Protein AF-A0A069DIN7-F1 (afdb_monomer_lite)

Radius of gyration: 20.9 Å; chains: 1; bounding box: 60×47×60 Å

Secondary structure (DSSP, 8-state):
---PPPPPPS----------S--EEPPPHHHHHHTT--GGGS-TTT--EE-SS--TTS-EEEEETTTEEEE-HHHHHHTT--TT-EEEEEEETTTTEEEEEE-TTSEEPEEPPSSSS---EEE--HHHHHHHHHTT--SSEEEEEE-SSTTEEEEE---

Structure (mmCIF, N/CA/C/O backbone):
data_AF-A0A069DIN7-F1
#
_entry.id   AF-A0A069DIN7-F1
#
loop_
_atom_site.group_PDB
_atom_site.id
_atom_site.type_symbol
_atom_site.label_atom_id
_atom_site.label_alt_id
_atom_site.label_comp_id
_atom_site.label_asym_id
_atom_site.label_entity_id
_atom_site.label_seq_id
_atom_site.pdbx_PDB_ins_code
_atom_site.Cartn_x
_atom_site.Cartn_y
_atom_site.Cartn_z
_atom_site.occupancy
_atom_site.B_iso_or_equiv
_atom_site.auth_seq_id
_atom_site.auth_comp_id
_atom_site.auth_asym_id
_atom_site.auth_atom_id
_atom_site.pdbx_PDB_model_num
ATOM 1 N N . MET A 1 1 ? 45.525 15.324 -45.368 1.00 42.03 1 MET A N 1
ATOM 2 C CA . MET A 1 1 ? 44.050 15.406 -45.280 1.00 42.03 1 MET A CA 1
ATOM 3 C C . MET A 1 1 ? 43.589 14.649 -44.041 1.00 42.03 1 MET A C 1
ATOM 5 O O . MET A 1 1 ? 43.488 13.433 -44.078 1.00 42.03 1 MET A O 1
ATOM 9 N N . THR A 1 2 ? 43.345 15.349 -42.937 1.00 41.50 2 THR A N 1
ATOM 10 C CA . THR A 1 2 ? 42.830 14.778 -41.682 1.00 41.50 2 THR A CA 1
ATOM 11 C C . THR A 1 2 ? 41.599 15.588 -41.287 1.00 41.50 2 THR A C 1
ATOM 13 O O . THR A 1 2 ? 41.700 16.765 -40.955 1.00 41.50 2 THR A O 1
ATOM 16 N N . ARG A 1 3 ? 40.408 14.989 -41.410 1.00 37.38 3 ARG A N 1
ATOM 17 C CA . ARG A 1 3 ? 39.140 15.620 -41.015 1.00 37.38 3 ARG A CA 1
ATOM 18 C C . ARG A 1 3 ? 39.015 15.541 -39.491 1.00 37.38 3 ARG A C 1
ATOM 20 O O . ARG A 1 3 ? 38.692 14.485 -38.953 1.00 37.38 3 ARG A O 1
ATOM 27 N N . GLY A 1 4 ? 39.312 16.646 -38.810 1.00 39.31 4 GLY A N 1
ATOM 28 C CA . GLY A 1 4 ? 39.043 16.815 -37.383 1.00 39.31 4 GLY A CA 1
ATOM 29 C C . GLY A 1 4 ? 37.537 16.792 -37.114 1.00 39.31 4 GLY A C 1
ATOM 30 O O . GLY A 1 4 ? 36.766 17.438 -37.822 1.00 39.31 4 GLY A O 1
ATOM 31 N N . ARG A 1 5 ? 37.107 16.012 -36.116 1.00 43.81 5 ARG A N 1
ATOM 32 C CA . ARG A 1 5 ? 35.727 16.052 -35.613 1.00 43.81 5 ARG A CA 1
ATOM 33 C C . ARG A 1 5 ? 35.489 17.391 -34.900 1.00 43.81 5 ARG A C 1
ATOM 35 O O . ARG A 1 5 ? 36.382 17.829 -34.177 1.00 43.81 5 ARG A O 1
ATOM 42 N N . PRO A 1 6 ? 34.310 18.014 -35.051 1.00 44.59 6 PRO A N 1
ATOM 43 C CA . PRO A 1 6 ? 33.990 19.228 -34.315 1.00 44.59 6 PRO A CA 1
ATOM 44 C C . PRO A 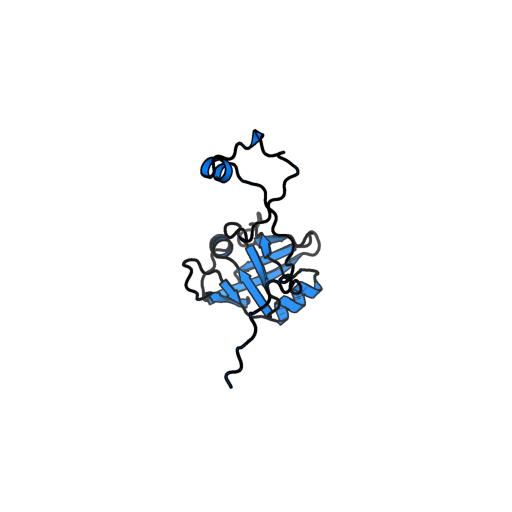1 6 ? 33.784 18.918 -32.818 1.00 44.59 6 PRO A C 1
ATOM 46 O O . PRO A 1 6 ? 33.388 17.797 -32.471 1.00 44.59 6 PRO A O 1
ATOM 49 N N . PRO A 1 7 ? 34.039 19.887 -31.921 1.00 44.38 7 PRO A N 1
ATOM 50 C CA . PRO A 1 7 ? 33.752 19.742 -30.499 1.00 44.38 7 PRO A CA 1
ATOM 51 C C . PRO A 1 7 ? 32.240 19.616 -30.259 1.00 44.38 7 PRO A C 1
ATOM 53 O O . PRO A 1 7 ? 31.429 20.257 -30.928 1.00 44.38 7 PRO A O 1
ATOM 56 N N . LYS A 1 8 ? 31.853 18.774 -29.293 1.00 43.59 8 LYS A N 1
ATOM 57 C CA . LYS A 1 8 ? 30.470 18.688 -28.808 1.00 43.59 8 LYS A CA 1
ATOM 58 C C . LYS A 1 8 ? 30.097 20.016 -28.147 1.00 43.59 8 LYS A C 1
ATOM 60 O O . LYS A 1 8 ? 30.734 20.410 -27.174 1.00 43.59 8 LYS A O 1
ATOM 65 N N . ASN A 1 9 ? 29.063 20.666 -28.671 1.00 40.28 9 ASN A N 1
ATOM 66 C CA . ASN A 1 9 ? 28.439 21.830 -28.050 1.00 40.28 9 ASN A CA 1
ATOM 67 C C . ASN A 1 9 ? 27.915 21.469 -26.642 1.00 40.28 9 ASN A C 1
ATOM 69 O O . ASN A 1 9 ? 27.370 20.370 -26.474 1.00 40.28 9 ASN A O 1
ATOM 73 N N . PRO A 1 10 ? 28.050 22.356 -25.641 1.00 46.50 10 PRO A N 1
ATOM 74 C CA . PRO A 1 10 ? 27.415 22.195 -24.343 1.00 46.50 10 PRO A CA 1
ATOM 75 C C . PRO A 1 10 ? 25.938 22.623 -24.414 1.00 46.50 10 PRO A C 1
ATOM 77 O O . PRO A 1 10 ? 25.587 23.535 -25.154 1.00 46.50 10 PRO A O 1
ATOM 80 N N . ALA A 1 11 ? 25.110 21.971 -23.594 1.00 45.00 11 ALA A N 1
ATOM 81 C CA . ALA A 1 11 ? 23.701 22.272 -23.313 1.00 45.00 11 ALA A CA 1
ATOM 82 C C . ALA A 1 11 ? 22.694 22.070 -24.468 1.00 45.00 11 ALA A C 1
ATOM 84 O O . ALA A 1 11 ? 22.430 22.961 -25.268 1.00 45.00 11 ALA A O 1
ATOM 85 N N . ASP A 1 12 ? 22.040 20.905 -24.470 1.00 37.81 12 ASP A N 1
ATOM 86 C CA . ASP A 1 12 ? 20.709 20.736 -25.062 1.00 37.81 12 ASP A CA 1
ATOM 87 C C . ASP A 1 12 ? 19.666 21.052 -23.963 1.00 37.81 12 ASP A C 1
ATOM 89 O O . ASP A 1 12 ? 19.611 20.323 -22.966 1.00 37.81 12 ASP A O 1
ATOM 93 N N . PRO A 1 13 ? 18.876 22.140 -24.064 1.00 40.34 13 PRO A N 1
ATOM 94 C CA . PRO A 1 13 ? 17.894 22.525 -23.047 1.00 40.34 13 PRO A CA 1
ATOM 95 C C . PRO A 1 13 ? 16.584 21.714 -23.128 1.00 40.34 13 PRO A C 1
ATOM 97 O O . PRO A 1 13 ? 15.613 22.030 -22.442 1.00 40.34 13 PRO A O 1
ATOM 100 N N . GLY A 1 14 ? 16.516 20.667 -23.955 1.00 42.00 14 GLY A N 1
ATOM 101 C CA . GLY A 1 14 ? 15.274 19.973 -24.284 1.00 42.00 14 GLY A CA 1
ATOM 102 C C . GLY A 1 14 ? 15.162 18.547 -23.756 1.00 42.00 14 GLY A C 1
ATOM 103 O O . GLY A 1 14 ? 15.076 17.627 -24.563 1.00 42.00 14 GLY A O 1
ATOM 104 N N . LYS A 1 15 ? 15.122 18.345 -22.429 1.00 32.66 15 LYS A N 1
ATOM 105 C CA . LYS A 1 15 ? 14.488 17.175 -21.766 1.00 32.66 15 LYS A CA 1
ATOM 106 C C . LYS A 1 15 ? 14.480 17.360 -20.246 1.00 32.66 15 LYS A C 1
ATOM 108 O O . LYS A 1 15 ? 15.350 16.861 -19.538 1.00 32.66 15 LYS A O 1
ATOM 113 N N . LEU A 1 16 ? 13.467 18.056 -19.731 1.00 32.47 16 LEU A N 1
ATOM 114 C CA . LEU A 1 16 ? 13.133 17.946 -18.312 1.00 32.47 16 LEU A CA 1
ATOM 115 C C . LEU A 1 16 ? 12.653 16.505 -18.051 1.00 32.47 16 LEU A C 1
ATOM 117 O O . LEU A 1 16 ? 11.724 16.052 -18.729 1.00 32.47 16 LEU A O 1
ATOM 121 N N . PRO A 1 17 ? 13.279 15.745 -17.134 1.00 34.47 17 PRO A N 1
ATOM 122 C CA . PRO A 1 17 ? 12.778 14.433 -16.767 1.00 34.47 17 PRO A CA 1
ATOM 123 C C . PRO A 1 17 ? 11.379 14.572 -16.158 1.00 34.47 17 PRO A C 1
ATOM 125 O O . PRO A 1 17 ? 11.101 15.485 -15.387 1.00 34.47 17 PRO A O 1
ATOM 128 N N . PHE A 1 18 ? 10.510 13.653 -16.574 1.00 36.12 18 PHE A N 1
ATOM 129 C CA . PHE A 1 18 ? 9.139 13.419 -16.129 1.00 36.12 18 PHE A CA 1
ATOM 130 C C . PHE A 1 18 ? 8.828 13.984 -14.728 1.00 36.12 18 PHE A C 1
ATOM 132 O O . PHE A 1 18 ? 9.310 13.458 -13.726 1.00 36.12 18 PHE A O 1
ATOM 139 N N . GLN A 1 19 ? 7.993 15.028 -14.664 1.00 36.31 19 GLN A N 1
ATOM 140 C CA . GLN A 1 19 ? 7.463 15.562 -13.409 1.00 36.31 19 GLN A CA 1
ATOM 141 C C . GLN A 1 19 ? 6.482 14.546 -12.794 1.00 36.31 19 GLN A C 1
ATOM 143 O O . GLN A 1 19 ? 5.283 14.563 -13.066 1.00 36.31 19 GLN A O 1
ATOM 148 N N . GLN A 1 20 ? 6.997 13.623 -11.975 1.00 41.44 20 GLN A N 1
ATOM 149 C CA . GLN A 1 20 ? 6.215 13.082 -10.858 1.00 41.44 20 GLN A CA 1
ATOM 150 C C . GLN A 1 20 ? 6.051 14.219 -9.853 1.00 41.44 20 GLN A C 1
ATOM 152 O O . GLN A 1 20 ? 7.020 14.942 -9.637 1.00 41.44 20 GLN A O 1
ATOM 157 N N . GLY A 1 21 ? 4.839 14.389 -9.310 1.00 43.19 21 GLY A N 1
ATOM 158 C CA . GLY A 1 21 ? 4.448 15.509 -8.445 1.00 43.19 21 GLY A CA 1
ATOM 159 C C . GLY A 1 21 ? 5.584 16.004 -7.551 1.00 43.19 21 GLY A C 1
ATOM 160 O O . GLY A 1 21 ? 6.274 15.188 -6.939 1.00 43.19 21 GLY A O 1
ATOM 161 N N . LEU A 1 22 ? 5.800 17.323 -7.566 1.00 41.34 22 LEU A N 1
ATOM 162 C CA . LEU A 1 22 ? 6.872 18.023 -6.858 1.00 41.34 22 LEU A CA 1
ATOM 163 C C . LEU A 1 22 ? 7.106 17.392 -5.477 1.00 41.34 22 LEU A C 1
ATOM 165 O O . LEU A 1 22 ? 6.224 17.384 -4.624 1.00 41.34 22 LEU A O 1
ATOM 169 N N . GLN A 1 23 ? 8.282 16.785 -5.303 1.00 58.56 23 GLN A N 1
ATOM 170 C CA . GLN A 1 23 ? 8.667 16.061 -4.092 1.00 58.56 23 GLN A CA 1
ATOM 171 C C . GLN A 1 23 ? 9.175 17.066 -3.064 1.00 58.56 23 GLN A C 1
ATOM 173 O O . GLN A 1 23 ? 10.381 17.196 -2.848 1.00 58.56 23 GLN A O 1
ATOM 178 N N . THR A 1 24 ? 8.256 17.832 -2.488 1.00 51.69 24 THR A N 1
ATOM 179 C CA . THR A 1 24 ? 8.578 18.835 -1.480 1.00 51.69 24 THR A CA 1
ATOM 180 C C . THR A 1 24 ? 8.387 18.269 -0.074 1.00 51.69 24 THR A C 1
ATOM 182 O O . THR A 1 24 ? 7.482 17.476 0.187 1.00 51.69 24 THR A O 1
ATOM 185 N N . ARG A 1 25 ? 9.294 18.610 0.845 1.00 60.94 25 ARG A N 1
ATOM 186 C CA . ARG A 1 25 ? 9.166 18.301 2.276 1.00 60.94 25 ARG A CA 1
ATOM 187 C C . ARG A 1 25 ? 9.663 19.462 3.125 1.00 60.94 25 ARG A C 1
ATOM 189 O O . ARG A 1 25 ? 10.448 20.284 2.662 1.00 60.94 25 ARG A O 1
ATOM 196 N N . GLN A 1 26 ? 9.240 19.495 4.382 1.00 63.00 26 GLN A N 1
ATOM 197 C CA . GLN A 1 26 ? 9.817 20.394 5.378 1.00 63.00 26 GLN A CA 1
ATOM 198 C C . GLN A 1 26 ? 11.084 19.772 5.980 1.00 63.00 26 GLN A C 1
ATOM 200 O O . GLN A 1 26 ? 11.203 18.547 6.082 1.00 63.00 26 GLN A O 1
ATOM 205 N N . VAL A 1 27 ? 12.039 20.619 6.365 1.00 62.81 27 VAL A N 1
ATOM 206 C CA . VAL A 1 27 ? 13.233 20.194 7.108 1.00 62.81 27 VAL A CA 1
ATOM 207 C C . VAL A 1 27 ? 12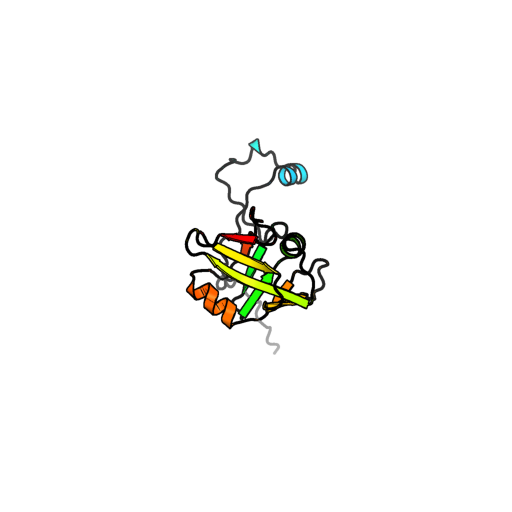.803 19.776 8.511 1.00 62.81 27 VAL A C 1
ATOM 209 O O . VAL A 1 27 ? 12.141 20.533 9.218 1.00 62.81 27 VAL A O 1
ATOM 212 N N . THR A 1 28 ? 13.171 18.565 8.920 1.00 65.06 28 THR A N 1
ATOM 213 C CA . THR A 1 28 ? 12.924 18.079 10.284 1.00 65.06 28 THR A CA 1
ATOM 214 C C . THR A 1 28 ? 13.954 18.661 11.258 1.00 65.06 28 THR A C 1
ATOM 216 O O . THR A 1 28 ? 15.104 18.840 10.850 1.00 65.06 28 THR A O 1
ATOM 219 N N . PRO A 1 29 ? 13.626 18.863 12.547 1.00 65.88 29 PRO A N 1
ATOM 220 C CA . PRO A 1 29 ? 14.588 19.355 13.540 1.00 65.88 29 PRO A CA 1
ATOM 221 C C . PRO A 1 29 ? 15.881 18.539 13.632 1.00 65.88 29 PRO A C 1
ATOM 223 O O . PRO A 1 29 ? 16.966 19.105 13.689 1.00 65.88 29 PRO A O 1
ATOM 226 N N . GLU A 1 30 ? 15.774 17.217 13.520 1.00 66.25 30 GLU A N 1
ATOM 227 C CA . GLU A 1 30 ? 16.905 16.277 13.512 1.00 66.25 30 GLU A CA 1
ATOM 228 C C . GLU A 1 30 ? 17.875 16.517 12.341 1.00 66.25 30 GLU A C 1
ATOM 230 O O . GLU A 1 30 ? 19.083 16.314 12.437 1.00 66.25 30 GLU A O 1
ATOM 235 N N . GLU A 1 31 ? 17.340 16.942 11.198 1.00 61.72 31 GLU A N 1
ATOM 236 C CA . GLU A 1 31 ? 18.128 17.239 10.006 1.00 61.72 31 GLU A CA 1
ATOM 237 C C . GLU A 1 31 ? 18.747 18.630 10.093 1.00 61.72 31 GLU A C 1
ATOM 239 O O . GLU A 1 31 ? 19.895 18.819 9.694 1.00 61.72 31 GLU A O 1
ATOM 244 N N . ALA A 1 32 ? 18.008 19.579 10.663 1.00 69.62 32 ALA A N 1
ATOM 245 C CA . ALA A 1 32 ? 18.508 20.913 10.923 1.00 69.62 32 ALA A CA 1
ATOM 246 C C . ALA A 1 32 ? 19.717 20.872 11.868 1.00 69.62 32 ALA A C 1
ATOM 248 O O . ALA A 1 32 ? 20.766 21.418 11.541 1.00 69.62 32 ALA A O 1
ATOM 249 N N . GLU A 1 33 ? 19.624 20.112 12.960 1.00 72.44 33 GLU A N 1
ATOM 250 C CA . GLU A 1 33 ? 20.738 19.876 13.881 1.00 72.44 33 GLU A CA 1
ATOM 251 C C . GLU A 1 33 ? 21.929 19.212 13.174 1.00 72.44 33 GLU A C 1
ATOM 253 O O . GLU A 1 33 ? 23.060 19.694 13.256 1.00 72.44 33 GLU A O 1
ATOM 258 N N . LYS A 1 34 ? 21.673 18.152 12.398 1.00 74.06 34 LYS A N 1
ATOM 259 C CA . LYS A 1 34 ? 22.714 17.415 11.667 1.00 74.06 34 LYS A CA 1
ATOM 260 C C . LYS A 1 34 ? 23.505 18.285 10.686 1.00 74.06 34 LYS A C 1
ATOM 262 O O . LYS A 1 34 ? 24.698 18.049 10.498 1.00 74.06 34 LYS A O 1
ATOM 267 N N . TYR A 1 35 ? 22.850 19.234 10.023 1.00 76.19 35 TYR A N 1
ATOM 268 C CA . TYR A 1 35 ? 23.474 20.089 9.010 1.00 76.19 35 TYR A CA 1
ATOM 269 C C . TYR A 1 35 ? 23.766 21.510 9.512 1.00 76.19 35 TYR A C 1
ATOM 271 O O . TYR A 1 35 ? 24.122 22.370 8.709 1.00 76.19 35 TYR A O 1
ATOM 279 N N . GLY A 1 36 ? 23.646 21.761 10.822 1.00 76.50 36 GLY A N 1
ATOM 280 C CA . GLY A 1 36 ? 23.904 23.074 11.419 1.00 76.50 36 GLY A CA 1
ATOM 281 C C . GLY A 1 36 ? 22.950 24.168 10.932 1.00 76.50 36 GLY A C 1
ATOM 282 O O . GLY A 1 36 ? 23.300 25.346 10.946 1.00 76.50 36 GLY A O 1
ATOM 283 N N . ILE A 1 37 ? 21.761 23.785 10.468 1.00 73.19 37 ILE A N 1
ATOM 284 C CA . ILE A 1 37 ? 20.717 24.704 10.034 1.00 73.19 37 ILE A CA 1
ATOM 285 C C . ILE A 1 37 ? 19.985 25.189 11.281 1.00 73.19 37 ILE A C 1
ATOM 287 O O . ILE A 1 37 ? 19.418 24.402 12.040 1.00 73.19 37 ILE A O 1
ATOM 291 N N . LYS A 1 38 ? 19.954 26.500 11.483 1.00 72.75 38 LYS A N 1
ATOM 292 C CA . LYS A 1 38 ? 19.120 27.108 12.511 1.00 72.75 38 LYS A CA 1
ATOM 293 C C . LYS A 1 38 ? 17.691 27.191 11.988 1.00 72.75 38 LYS A C 1
ATOM 295 O O . LYS A 1 38 ? 17.420 27.886 11.016 1.00 72.75 38 LYS A O 1
ATOM 300 N N . LEU A 1 39 ? 16.766 26.469 12.618 1.00 59.59 39 LEU A N 1
ATOM 301 C CA . LEU A 1 39 ? 15.354 26.463 12.210 1.00 59.59 39 LEU A CA 1
ATOM 302 C C . LEU A 1 39 ? 14.702 27.856 12.266 1.00 59.59 39 LEU A C 1
ATOM 304 O O . LEU A 1 39 ? 13.755 28.104 11.532 1.00 59.59 39 LEU A O 1
ATOM 308 N N . GLU A 1 40 ? 15.218 28.748 13.114 1.00 65.88 40 GLU A N 1
ATOM 309 C CA . GLU A 1 40 ? 14.827 30.163 13.222 1.00 65.88 40 GLU A CA 1
ATOM 310 C C . GLU A 1 40 ? 15.169 30.997 11.973 1.00 65.88 40 GLU A C 1
ATOM 312 O O . GLU A 1 40 ? 14.465 31.963 11.687 1.00 65.88 40 GLU A O 1
ATOM 317 N N . ASP A 1 41 ? 16.177 30.585 11.195 1.00 64.19 41 ASP A N 1
ATOM 318 C CA . ASP A 1 41 ? 16.574 31.236 9.938 1.00 64.19 41 ASP A CA 1
ATOM 319 C C . ASP A 1 41 ? 15.764 30.721 8.733 1.00 64.19 41 ASP A C 1
ATOM 321 O O . ASP A 1 41 ? 15.817 31.290 7.641 1.00 64.19 41 ASP A O 1
ATOM 325 N N . ILE A 1 42 ? 14.999 29.636 8.911 1.00 59.72 42 ILE A N 1
ATOM 326 C CA . ILE A 1 42 ? 14.071 29.130 7.900 1.00 59.72 42 ILE A CA 1
ATOM 327 C C . ILE A 1 42 ? 12.703 29.771 8.168 1.00 59.72 42 ILE A C 1
ATOM 329 O O . ILE A 1 42 ? 12.139 29.531 9.237 1.00 59.72 42 ILE A O 1
ATOM 333 N N . PRO A 1 43 ? 12.108 30.522 7.220 1.00 58.56 43 PRO A N 1
ATOM 334 C CA . PRO A 1 43 ? 10.737 31.002 7.359 1.00 58.56 43 PRO A CA 1
ATOM 335 C C . PRO A 1 43 ? 9.796 29.792 7.450 1.00 58.56 43 PRO A C 1
ATOM 337 O O . PRO A 1 43 ? 9.450 29.143 6.462 1.00 58.56 43 PRO A O 1
ATOM 340 N N . SER A 1 44 ? 9.446 29.439 8.686 1.00 53.41 44 SER A N 1
ATOM 341 C CA . SER A 1 44 ? 9.129 28.073 9.127 1.00 53.41 44 SER A CA 1
ATOM 342 C C . SER A 1 44 ? 7.783 27.516 8.653 1.00 53.41 44 SER A C 1
ATOM 344 O O . SER A 1 44 ? 7.360 26.456 9.111 1.00 53.41 44 SER A O 1
ATOM 346 N N . LYS A 1 45 ? 7.096 28.195 7.728 1.00 49.28 45 LYS A N 1
ATOM 347 C CA . LYS A 1 45 ? 5.778 27.777 7.227 1.00 49.28 45 LYS A CA 1
ATOM 348 C C . LYS A 1 45 ? 5.603 27.819 5.708 1.00 49.28 45 LYS A C 1
ATOM 350 O O . LYS A 1 45 ? 4.598 27.300 5.238 1.00 49.28 45 LYS A O 1
ATOM 355 N N . GLU A 1 46 ? 6.555 28.362 4.948 1.00 54.78 46 GLU A N 1
ATOM 356 C CA . GLU A 1 46 ? 6.372 28.590 3.499 1.00 54.78 46 GLU A CA 1
ATOM 357 C C . GLU A 1 46 ? 7.474 27.982 2.621 1.00 54.78 46 GLU A C 1
ATOM 359 O O . GLU A 1 46 ? 7.361 27.992 1.396 1.00 54.78 46 GLU A O 1
ATOM 364 N N . VAL A 1 47 ? 8.537 27.424 3.214 1.00 54.12 47 VAL A N 1
ATOM 365 C CA . VAL A 1 47 ? 9.641 26.849 2.433 1.00 54.12 47 VAL A CA 1
ATOM 366 C C . VAL A 1 47 ? 9.436 25.356 2.215 1.00 54.12 47 VAL A C 1
ATOM 368 O O . VAL A 1 47 ? 9.651 24.522 3.097 1.00 54.12 47 VAL A O 1
ATOM 371 N N . GLU A 1 48 ? 9.045 25.030 0.991 1.00 55.34 48 GLU A N 1
ATOM 372 C CA . GLU A 1 48 ? 8.973 23.677 0.463 1.00 55.34 48 GLU A CA 1
ATOM 373 C C . GLU A 1 48 ? 10.326 23.261 -0.134 1.00 55.34 48 GLU A C 1
ATOM 375 O O . GLU A 1 48 ? 10.767 23.795 -1.152 1.00 55.34 48 GLU A O 1
ATOM 380 N N . TRP A 1 49 ? 11.004 22.289 0.484 1.00 62.19 49 TRP A N 1
ATOM 381 C CA . TRP A 1 49 ? 12.304 21.824 -0.001 1.00 62.19 49 TRP A CA 1
ATOM 382 C C . TRP A 1 49 ? 12.137 20.676 -0.981 1.00 62.19 49 TRP A C 1
ATOM 384 O O . TRP A 1 49 ? 11.663 19.599 -0.612 1.00 62.19 49 TRP A O 1
ATOM 394 N N . TYR A 1 50 ? 12.572 20.887 -2.222 1.00 55.78 50 TYR A N 1
ATOM 395 C CA . TYR A 1 50 ? 12.632 19.833 -3.226 1.00 55.78 50 TYR A CA 1
ATOM 396 C C . TYR A 1 50 ? 13.683 18.783 -2.837 1.00 55.78 50 TYR A C 1
ATOM 398 O O . TYR A 1 50 ? 14.865 19.088 -2.670 1.00 55.78 50 TYR A O 1
ATOM 406 N N . SER A 1 51 ? 13.261 17.526 -2.721 1.00 53.66 51 SER A N 1
ATOM 407 C CA . SER A 1 51 ? 14.123 16.389 -2.409 1.00 53.66 51 SER A CA 1
ATOM 408 C C . SER A 1 51 ? 13.935 15.299 -3.457 1.00 53.66 51 SER A C 1
ATOM 410 O O . SER A 1 51 ? 12.827 14.821 -3.653 1.00 53.66 51 SER A O 1
ATOM 412 N N . ASN A 1 52 ? 15.029 14.823 -4.065 1.00 44.38 52 ASN A N 1
ATOM 413 C CA . ASN A 1 52 ? 15.005 13.605 -4.894 1.00 44.38 52 ASN A CA 1
ATOM 414 C C . ASN A 1 52 ? 14.832 12.322 -4.053 1.00 44.38 52 ASN A C 1
ATOM 416 O O . ASN A 1 52 ? 14.672 11.223 -4.592 1.00 44.38 52 ASN A O 1
ATOM 420 N N . SER A 1 53 ? 14.922 12.440 -2.726 1.00 42.19 53 SER A N 1
ATOM 421 C CA . SER A 1 53 ? 14.764 11.333 -1.793 1.00 42.19 53 SER A CA 1
ATOM 422 C C . SER A 1 53 ? 13.282 11.170 -1.490 1.00 42.19 53 SER A C 1
ATOM 424 O O . SER A 1 53 ? 12.728 11.898 -0.666 1.00 42.19 53 SER A O 1
ATOM 426 N N . ILE A 1 54 ? 12.648 10.201 -2.150 1.00 51.22 54 ILE A N 1
ATOM 427 C CA . ILE A 1 54 ? 11.335 9.688 -1.753 1.00 51.22 54 ILE A CA 1
ATOM 428 C C . ILE A 1 54 ? 11.429 9.362 -0.262 1.00 51.22 54 ILE A C 1
ATOM 430 O O . ILE A 1 54 ? 12.347 8.631 0.104 1.00 51.22 54 ILE A O 1
ATOM 434 N N . ASN A 1 55 ? 10.551 9.898 0.591 1.00 51.53 55 ASN A N 1
ATOM 435 C CA . ASN A 1 55 ? 10.596 9.613 2.02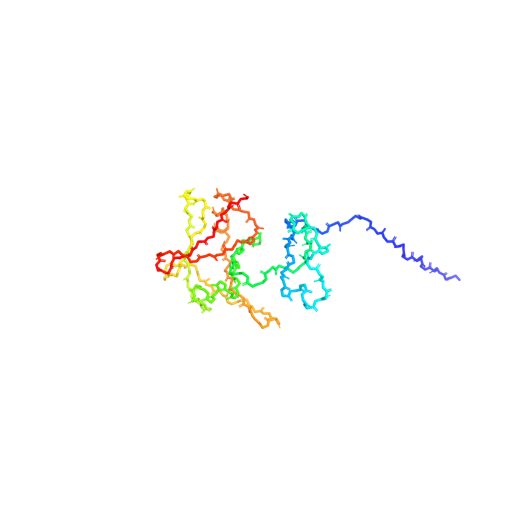6 1.00 51.53 55 ASN A CA 1
ATOM 436 C C . ASN A 1 55 ? 10.405 8.100 2.238 1.00 51.53 55 ASN A C 1
ATOM 438 O O . ASN A 1 55 ? 9.292 7.584 2.195 1.00 51.53 55 ASN A O 1
ATOM 442 N N . VAL A 1 56 ? 11.514 7.361 2.342 1.00 55.09 56 VAL A N 1
ATOM 443 C CA . VAL A 1 56 ? 11.518 5.890 2.362 1.00 55.09 56 VAL A CA 1
ATOM 444 C C . VAL A 1 56 ? 10.953 5.382 3.689 1.00 55.09 56 VAL A C 1
ATOM 446 O O . VAL A 1 56 ? 10.508 4.246 3.749 1.00 55.09 56 VAL A O 1
ATOM 449 N N . LYS A 1 57 ? 10.933 6.235 4.721 1.00 67.19 57 LYS A N 1
ATOM 450 C CA . LYS A 1 57 ? 10.583 5.883 6.097 1.00 67.19 57 LYS A CA 1
ATOM 451 C C . LYS A 1 57 ? 9.081 5.742 6.353 1.00 67.19 57 LYS A C 1
ATOM 453 O O . LYS A 1 57 ? 8.707 5.016 7.267 1.00 67.19 57 LYS A O 1
ATOM 458 N N . ASP A 1 58 ? 8.222 6.399 5.577 1.00 82.62 58 ASP A N 1
ATOM 459 C CA . ASP A 1 58 ? 6.782 6.321 5.831 1.00 82.62 58 ASP A CA 1
ATOM 460 C C . ASP A 1 58 ? 6.205 5.034 5.228 1.00 82.62 58 ASP A C 1
ATOM 462 O O . ASP A 1 58 ? 6.409 4.784 4.033 1.00 82.62 58 ASP A O 1
ATOM 466 N N . PRO A 1 59 ? 5.464 4.213 5.997 1.00 87.94 59 PRO A N 1
ATOM 467 C CA . PRO A 1 59 ? 4.735 3.069 5.463 1.00 87.94 59 PRO A CA 1
ATOM 468 C C . PRO A 1 59 ? 3.907 3.487 4.248 1.00 87.94 59 PRO A C 1
ATOM 470 O O . PRO A 1 59 ? 3.045 4.351 4.360 1.00 87.94 59 PRO A O 1
ATOM 473 N N . SER A 1 60 ? 4.171 2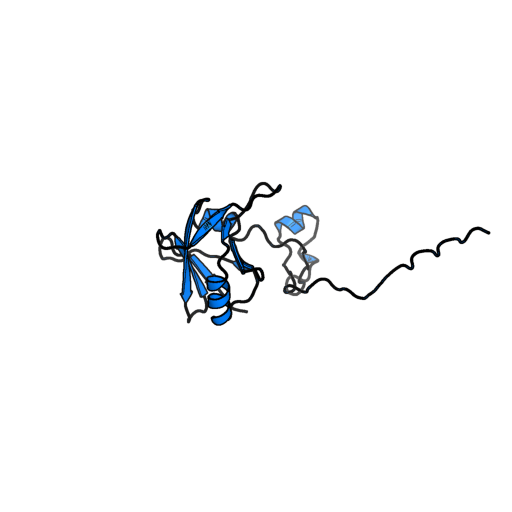.927 3.066 1.00 88.50 60 SER A N 1
ATOM 474 C CA . SER A 1 60 ? 3.518 3.367 1.834 1.00 88.50 60 SER A CA 1
ATOM 475 C C . SER A 1 60 ? 3.236 2.254 0.831 1.00 88.50 60 SER A C 1
ATOM 477 O O . SER A 1 60 ? 3.966 1.265 0.722 1.00 88.50 60 SER A O 1
ATOM 479 N N . ILE A 1 61 ? 2.171 2.466 0.052 1.00 89.69 61 ILE A N 1
ATOM 480 C CA . ILE A 1 61 ? 1.841 1.711 -1.157 1.00 89.69 61 ILE A CA 1
ATOM 481 C C . ILE A 1 61 ? 1.888 2.631 -2.374 1.00 89.69 61 ILE A C 1
ATOM 483 O O . ILE A 1 61 ? 1.310 3.713 -2.382 1.00 89.69 61 ILE A O 1
ATOM 487 N N . GLY A 1 62 ? 2.581 2.204 -3.421 1.00 88.81 62 GLY A N 1
ATOM 488 C CA . GLY A 1 62 ? 2.648 2.879 -4.706 1.00 88.81 62 GLY A CA 1
ATOM 489 C C . GLY A 1 62 ? 1.980 2.079 -5.808 1.00 88.81 62 GLY A C 1
ATOM 490 O O . GLY A 1 62 ? 2.219 0.878 -5.933 1.00 88.81 62 GLY A O 1
ATOM 491 N N . PHE A 1 63 ? 1.213 2.761 -6.652 1.00 87.00 63 PHE A N 1
ATOM 492 C CA . PHE A 1 63 ? 0.694 2.200 -7.899 1.00 87.00 63 PHE A CA 1
ATOM 493 C C . PHE A 1 63 ? 1.653 2.537 -9.033 1.00 87.00 63 PHE A C 1
ATOM 495 O O . PHE A 1 63 ? 2.061 3.688 -9.183 1.00 87.00 63 PHE A O 1
ATOM 502 N N . GLN A 1 64 ? 2.050 1.532 -9.814 1.00 82.94 64 GLN A N 1
ATOM 503 C CA . GLN A 1 64 ? 2.997 1.707 -10.913 1.00 82.94 64 GLN A CA 1
ATOM 504 C C . GLN A 1 64 ? 2.296 1.700 -12.270 1.00 82.94 64 GLN A C 1
ATOM 506 O O . GLN A 1 64 ? 1.439 0.857 -12.539 1.00 82.94 64 GLN A O 1
ATOM 511 N N . LYS A 1 65 ? 2.750 2.583 -13.168 1.00 73.88 65 LYS A N 1
ATOM 512 C CA . LYS A 1 65 ? 2.262 2.671 -14.554 1.00 73.88 65 LYS A CA 1
ATOM 513 C C . LYS A 1 65 ? 2.495 1.379 -15.344 1.00 73.88 65 LYS A C 1
ATOM 515 O O . LYS A 1 65 ? 1.709 1.049 -16.220 1.00 73.88 65 LYS A O 1
ATOM 520 N N . SER A 1 66 ? 3.556 0.641 -15.015 1.00 74.94 66 SER A N 1
ATOM 521 C CA . SER A 1 66 ? 3.921 -0.646 -15.623 1.00 74.94 66 SER A CA 1
ATOM 522 C C . SER A 1 66 ? 2.993 -1.809 -15.246 1.00 74.94 66 SER A C 1
ATOM 524 O O . SER A 1 66 ? 3.202 -2.918 -15.727 1.00 74.94 66 SER A O 1
ATOM 526 N N . GLY A 1 67 ? 1.974 -1.586 -14.408 1.00 74.88 67 GLY A N 1
ATOM 527 C CA . GLY A 1 67 ? 1.042 -2.630 -13.990 1.00 74.88 67 GLY A CA 1
ATOM 528 C C . GLY A 1 67 ? 1.544 -3.376 -12.758 1.00 74.88 67 GLY A C 1
ATOM 529 O O . GLY A 1 67 ? 2.097 -4.474 -12.831 1.00 74.88 67 GLY A O 1
ATOM 530 N N . GLY A 1 68 ? 1.315 -2.779 -11.595 1.00 86.19 68 GLY A N 1
ATOM 531 C CA . GLY A 1 68 ? 1.539 -3.420 -10.311 1.00 86.19 68 GLY A CA 1
ATOM 532 C C . GLY A 1 68 ? 1.424 -2.465 -9.134 1.00 86.19 68 GLY A C 1
ATOM 533 O O . GLY A 1 68 ? 1.188 -1.264 -9.294 1.00 86.19 68 GLY A O 1
ATOM 534 N N . ILE A 1 69 ? 1.639 -3.029 -7.952 1.00 90.31 69 ILE A N 1
ATOM 535 C CA . ILE A 1 69 ? 1.795 -2.272 -6.713 1.00 90.31 69 ILE A CA 1
ATOM 536 C C . ILE A 1 69 ? 3.183 -2.502 -6.134 1.00 90.31 69 ILE A C 1
ATOM 538 O O . ILE A 1 69 ? 3.792 -3.558 -6.326 1.00 90.31 69 ILE A O 1
ATOM 542 N N . HIS A 1 70 ? 3.646 -1.514 -5.385 1.00 90.75 70 HIS A N 1
ATOM 543 C CA . HIS A 1 70 ? 4.850 -1.575 -4.579 1.00 90.75 70 HIS A CA 1
ATOM 544 C C . HIS A 1 70 ? 4.495 -1.182 -3.150 1.00 90.75 70 HIS A C 1
ATOM 546 O O . HIS A 1 70 ? 3.953 -0.109 -2.933 1.00 90.75 70 HIS A O 1
ATOM 552 N N . ILE A 1 71 ? 4.815 -2.029 -2.188 1.00 90.75 71 ILE A N 1
ATOM 553 C CA . ILE A 1 71 ? 4.696 -1.760 -0.759 1.00 90.75 71 ILE A CA 1
ATOM 554 C C . ILE A 1 71 ? 6.119 -1.623 -0.235 1.00 90.75 71 ILE A C 1
ATOM 556 O O . ILE A 1 71 ? 6.924 -2.523 -0.468 1.00 90.75 71 ILE A O 1
ATOM 560 N N . ASN A 1 72 ? 6.469 -0.516 0.418 1.00 88.44 72 ASN A N 1
ATOM 561 C CA . ASN A 1 72 ? 7.819 -0.388 0.975 1.00 88.44 72 ASN A CA 1
ATOM 562 C C . ASN A 1 72 ? 8.020 -1.308 2.190 1.00 88.44 72 ASN A C 1
ATOM 564 O O . ASN A 1 72 ? 7.098 -1.974 2.662 1.00 88.44 72 ASN A O 1
ATOM 568 N N . LYS A 1 73 ? 9.254 -1.372 2.689 1.00 87.00 73 LYS A N 1
ATOM 569 C CA . LYS A 1 73 ? 9.616 -2.243 3.810 1.00 87.00 73 LYS A CA 1
ATOM 570 C C . LYS A 1 73 ? 8.841 -1.888 5.078 1.00 87.00 73 LYS A C 1
ATOM 572 O O . LYS A 1 73 ? 8.446 -2.774 5.824 1.00 87.00 73 LYS A O 1
ATOM 577 N N . GLU A 1 74 ? 8.621 -0.604 5.301 1.00 88.38 74 GLU A N 1
ATOM 578 C CA . GLU A 1 74 ? 7.990 -0.027 6.479 1.00 88.38 74 GLU A CA 1
ATOM 579 C C . GLU A 1 74 ? 6.498 -0.360 6.507 1.00 88.38 74 GLU A C 1
ATOM 581 O O . GLU A 1 74 ? 5.997 -0.825 7.527 1.00 88.38 74 GLU A O 1
ATOM 586 N N . ALA A 1 75 ? 5.805 -0.262 5.367 1.00 89.69 75 ALA A N 1
ATOM 587 C CA . ALA A 1 75 ? 4.460 -0.817 5.237 1.00 89.69 75 ALA A CA 1
ATOM 588 C C . ALA A 1 75 ? 4.465 -2.337 5.349 1.00 89.69 75 ALA A C 1
ATOM 590 O O . ALA A 1 75 ? 3.579 -2.905 5.969 1.00 89.69 75 ALA A O 1
ATOM 591 N N . GLY A 1 76 ? 5.487 -3.001 4.819 1.00 90.69 76 GLY A N 1
ATOM 592 C CA . GLY A 1 76 ? 5.692 -4.427 5.016 1.00 90.69 76 GLY A CA 1
ATOM 593 C C . GLY A 1 76 ? 5.681 -4.859 6.485 1.00 90.69 76 GLY A C 1
ATOM 594 O O . GLY A 1 76 ? 4.958 -5.780 6.863 1.00 90.69 76 GLY A O 1
ATOM 595 N N . ALA A 1 77 ? 6.458 -4.152 7.306 1.00 90.12 77 ALA A N 1
ATOM 596 C CA . ALA A 1 77 ? 6.534 -4.361 8.745 1.00 90.12 77 ALA A CA 1
ATOM 597 C C . ALA A 1 77 ? 5.211 -4.012 9.438 1.00 90.12 77 ALA A C 1
ATOM 599 O O . ALA A 1 77 ? 4.729 -4.804 10.241 1.00 90.12 77 ALA A O 1
ATOM 600 N N . LEU A 1 78 ? 4.596 -2.879 9.077 1.00 89.50 78 LEU A N 1
ATOM 601 C CA . LEU A 1 78 ? 3.313 -2.441 9.632 1.00 89.50 78 LEU A CA 1
ATOM 602 C C . LEU A 1 78 ? 2.188 -3.454 9.362 1.00 89.50 78 LEU A C 1
ATOM 604 O O . LEU A 1 78 ? 1.408 -3.760 10.254 1.00 89.50 78 LEU A O 1
ATOM 608 N N . LEU A 1 79 ? 2.124 -3.996 8.144 1.00 89.94 79 LEU A N 1
ATOM 609 C CA . LEU A 1 79 ? 1.132 -4.995 7.744 1.00 89.94 79 LEU A CA 1
ATOM 610 C C . LEU A 1 79 ? 1.474 -6.411 8.241 1.00 89.94 79 LEU A C 1
ATOM 612 O O . LEU A 1 79 ? 0.669 -7.326 8.061 1.00 89.94 79 LEU A O 1
ATOM 616 N N . GLY A 1 80 ? 2.671 -6.630 8.797 1.00 90.94 80 GLY A N 1
ATOM 617 C CA . GLY A 1 80 ? 3.151 -7.959 9.178 1.00 90.94 80 GLY A CA 1
ATOM 618 C C . GLY A 1 80 ? 3.200 -8.938 7.996 1.00 90.94 80 GLY A C 1
ATOM 619 O O . GLY A 1 80 ? 2.830 -10.107 8.143 1.00 90.94 80 GLY A O 1
ATOM 620 N N . ILE A 1 81 ? 3.583 -8.463 6.806 1.00 91.00 81 ILE A N 1
ATOM 621 C CA . ILE A 1 81 ? 3.638 -9.268 5.574 1.00 91.00 81 ILE A CA 1
ATOM 622 C C . ILE A 1 81 ? 5.061 -9.723 5.244 1.00 91.00 81 ILE A C 1
ATOM 624 O O . ILE A 1 81 ? 6.041 -9.019 5.485 1.00 91.00 81 ILE A O 1
ATOM 628 N N . LYS A 1 82 ? 5.160 -10.904 4.634 1.00 91.25 82 LYS A N 1
ATOM 629 C CA . LYS A 1 82 ? 6.404 -11.485 4.106 1.00 91.25 82 LYS A CA 1
ATOM 630 C C . LYS A 1 82 ? 6.258 -11.888 2.639 1.00 91.25 82 LYS A C 1
ATOM 632 O O . LYS A 1 82 ? 5.171 -11.857 2.065 1.00 91.25 82 LYS A O 1
ATOM 637 N N . GLU A 1 83 ? 7.368 -12.273 2.015 1.00 90.56 83 GLU A N 1
ATOM 638 C CA . GLU A 1 83 ? 7.335 -12.817 0.658 1.00 90.56 83 GLU A CA 1
ATOM 639 C C . GLU A 1 83 ? 6.432 -14.054 0.604 1.00 90.56 83 GLU A C 1
ATOM 641 O O . GLU A 1 83 ? 6.510 -14.936 1.457 1.00 90.56 83 GLU A O 1
ATOM 646 N N . GLY A 1 84 ? 5.577 -14.117 -0.415 1.00 91.00 84 GLY A N 1
ATOM 647 C CA . GLY A 1 84 ? 4.618 -15.198 -0.592 1.00 91.00 84 GLY A CA 1
ATOM 648 C C . GLY A 1 84 ? 3.288 -14.990 0.126 1.00 91.00 84 GLY A C 1
ATOM 649 O O . GLY A 1 84 ? 2.327 -15.652 -0.266 1.00 91.00 84 GLY A O 1
ATOM 650 N N . ASP A 1 85 ? 3.199 -14.055 1.077 1.00 93.75 85 ASP A N 1
ATOM 651 C CA . ASP A 1 85 ? 1.917 -13.674 1.666 1.00 93.75 85 ASP A CA 1
ATOM 652 C C . ASP A 1 85 ? 0.996 -13.065 0.603 1.00 93.75 85 ASP A C 1
ATOM 654 O O . ASP A 1 85 ? 1.426 -12.569 -0.447 1.00 93.75 85 ASP A O 1
ATOM 658 N N . LYS A 1 86 ? -0.300 -13.094 0.895 1.00 94.94 86 LYS A N 1
ATOM 659 C CA . LYS A 1 86 ? -1.345 -12.560 0.035 1.00 94.94 86 LYS A CA 1
ATOM 660 C C . LYS A 1 86 ? -2.079 -11.422 0.730 1.00 94.94 86 LYS A C 1
ATOM 662 O O . LYS A 1 86 ? -2.364 -11.484 1.929 1.00 94.94 86 LYS A O 1
ATOM 667 N N . ILE A 1 87 ? -2.397 -10.387 -0.041 1.00 94.44 87 ILE A N 1
ATOM 668 C CA . ILE A 1 87 ? -3.151 -9.232 0.448 1.00 94.44 87 ILE A CA 1
ATOM 669 C C . ILE A 1 87 ? -4.392 -8.973 -0.395 1.00 94.44 87 ILE A C 1
ATOM 671 O O . ILE A 1 87 ? -4.383 -9.124 -1.616 1.00 94.44 87 ILE A O 1
ATOM 675 N N . GLN A 1 88 ? -5.461 -8.540 0.254 1.00 94.94 88 GLN A N 1
ATOM 676 C CA . GLN A 1 88 ? -6.620 -7.974 -0.415 1.00 94.94 88 GLN A CA 1
ATOM 677 C C . GLN A 1 88 ? -6.529 -6.457 -0.399 1.00 94.94 88 GLN A C 1
ATOM 679 O O . GLN A 1 88 ? -6.085 -5.856 0.581 1.00 94.94 88 GLN A O 1
ATOM 684 N N . ILE A 1 89 ? -6.969 -5.857 -1.501 1.00 93.44 89 ILE A N 1
ATOM 685 C CA . ILE A 1 89 ? -7.052 -4.412 -1.645 1.00 93.44 89 ILE A CA 1
ATOM 686 C C . ILE A 1 89 ? -8.499 -4.050 -1.953 1.00 93.44 89 ILE A C 1
ATOM 688 O O . ILE A 1 89 ? -9.072 -4.523 -2.933 1.00 93.44 89 ILE A O 1
ATOM 692 N N . GLY A 1 90 ? -9.078 -3.225 -1.092 1.00 93.06 90 GLY A N 1
ATOM 693 C CA . GLY A 1 90 ? -10.415 -2.669 -1.211 1.00 93.06 90 GLY A CA 1
ATOM 694 C C . GLY A 1 90 ? -10.383 -1.168 -1.481 1.00 93.06 90 GLY A C 1
ATOM 695 O O . GLY A 1 90 ? -9.346 -0.512 -1.392 1.00 93.06 90 GLY A O 1
ATOM 696 N N . PHE A 1 91 ? -11.553 -0.621 -1.793 1.00 94.00 91 PHE A N 1
ATOM 697 C CA . PHE A 1 91 ? -11.769 0.813 -1.937 1.00 94.00 91 PHE A CA 1
ATOM 698 C C . PHE A 1 91 ? -12.985 1.209 -1.107 1.00 94.00 91 PHE A C 1
ATOM 700 O O . PHE A 1 91 ? -14.068 0.651 -1.289 1.00 94.00 91 PHE A O 1
ATOM 707 N N . ARG A 1 92 ? -12.809 2.185 -0.216 1.00 90.25 92 ARG A N 1
ATOM 708 C CA . ARG A 1 92 ? -13.899 2.856 0.494 1.00 90.25 92 ARG A CA 1
ATOM 709 C C . ARG A 1 92 ? -14.179 4.172 -0.230 1.00 90.25 92 ARG A C 1
ATOM 711 O O . ARG A 1 92 ? -13.260 4.936 -0.506 1.00 90.25 92 ARG A O 1
ATOM 718 N N . GLY A 1 93 ? -15.443 4.408 -0.584 1.00 86.38 93 GLY A N 1
ATOM 719 C CA . GLY A 1 93 ? -15.851 5.595 -1.345 1.00 86.38 93 GLY A CA 1
ATOM 720 C C . GLY A 1 93 ? -15.953 6.873 -0.511 1.00 86.38 93 GLY A C 1
ATOM 721 O O . GLY A 1 93 ? -15.738 7.956 -1.047 1.00 86.38 93 GLY A O 1
ATOM 722 N N . ASN A 1 94 ? -16.252 6.749 0.785 1.00 84.38 94 ASN A N 1
ATOM 723 C CA . ASN A 1 94 ? -16.348 7.866 1.719 1.00 84.38 94 ASN A CA 1
ATOM 724 C C . ASN A 1 94 ? -15.857 7.442 3.122 1.00 84.38 94 ASN A C 1
ATOM 726 O O . ASN A 1 94 ? -16.501 6.587 3.734 1.00 84.38 94 ASN A O 1
ATOM 730 N N . PRO A 1 95 ? -14.740 7.988 3.633 1.00 85.69 95 PRO A N 1
ATOM 73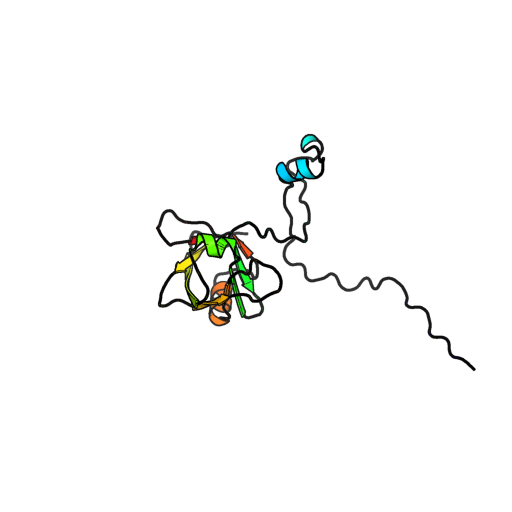1 C CA . PRO A 1 95 ? -13.743 8.772 2.896 1.00 85.69 95 PRO A CA 1
ATOM 732 C C . PRO A 1 95 ? -13.098 7.969 1.747 1.00 85.69 95 PRO A C 1
ATOM 734 O O . PRO A 1 95 ? -13.049 6.740 1.807 1.00 85.69 95 PRO A O 1
ATOM 737 N N . ARG A 1 96 ? -12.606 8.646 0.694 1.00 87.75 96 ARG A N 1
ATOM 738 C CA . ARG A 1 96 ? -11.941 8.009 -0.463 1.00 87.75 96 ARG A CA 1
ATOM 739 C C . ARG A 1 96 ? -10.610 7.400 -0.036 1.00 87.75 96 ARG A C 1
ATOM 741 O O . ARG A 1 96 ? -9.603 8.098 0.102 1.00 87.75 96 ARG A O 1
ATOM 748 N N . GLN A 1 97 ? -10.608 6.089 0.160 1.00 91.88 97 GLN A N 1
ATOM 749 C CA . GLN A 1 97 ? -9.476 5.360 0.718 1.00 91.88 97 GLN A CA 1
ATOM 750 C C . GLN A 1 97 ? -9.235 4.053 -0.024 1.00 91.88 97 GLN A C 1
ATOM 752 O O . GLN A 1 97 ? -10.170 3.358 -0.423 1.00 91.88 97 GLN A O 1
ATOM 757 N N . ILE A 1 98 ? -7.963 3.691 -0.140 1.00 92.00 98 ILE A N 1
ATOM 758 C CA . ILE A 1 98 ? -7.551 2.312 -0.373 1.00 92.00 98 ILE A CA 1
ATOM 759 C C . ILE A 1 98 ? -7.508 1.611 0.976 1.00 92.00 98 ILE A C 1
ATOM 761 O O . ILE A 1 98 ? -6.956 2.146 1.932 1.00 92.00 98 ILE A O 1
ATOM 765 N N . VAL A 1 99 ? -8.075 0.415 1.033 1.00 93.38 99 VAL A N 1
ATOM 766 C CA . VAL A 1 99 ? -8.087 -0.440 2.220 1.00 93.38 99 VAL A CA 1
ATOM 767 C C . VAL A 1 99 ? -7.235 -1.666 1.924 1.00 93.38 99 VAL A C 1
ATOM 769 O O . VAL A 1 99 ? -7.339 -2.233 0.839 1.00 93.38 99 VAL A O 1
ATOM 772 N N . LEU A 1 100 ? -6.389 -2.078 2.857 1.00 94.31 100 LEU A N 1
ATOM 773 C CA . LEU A 1 100 ? -5.497 -3.221 2.723 1.00 94.31 100 LEU A CA 1
ATOM 774 C C . LEU A 1 100 ? -5.678 -4.156 3.913 1.00 94.31 100 LEU A C 1
ATOM 776 O O . LEU A 1 100 ? -5.801 -3.700 5.048 1.00 94.31 100 LEU A O 1
ATOM 780 N N . ARG A 1 101 ? -5.641 -5.462 3.652 1.00 93.81 101 ARG A N 1
ATOM 781 C CA . ARG A 1 101 ? -5.569 -6.497 4.692 1.00 93.81 101 ARG A CA 1
ATOM 782 C C . ARG A 1 101 ? -4.873 -7.750 4.177 1.00 93.81 101 ARG A C 1
ATOM 784 O O . ARG A 1 101 ? -4.872 -8.003 2.969 1.00 93.81 101 ARG A O 1
ATOM 791 N N . LYS A 1 102 ? -4.336 -8.572 5.078 1.00 93.50 102 LYS A N 1
ATOM 792 C CA . LYS A 1 102 ? -3.886 -9.933 4.741 1.00 93.50 102 LYS A CA 1
ATOM 793 C C . LYS A 1 102 ? -5.095 -10.830 4.482 1.00 93.50 102 LYS A C 1
ATOM 795 O O . LYS A 1 102 ? -6.115 -10.702 5.152 1.00 93.50 102 LYS A O 1
ATOM 800 N N . SER A 1 103 ? -5.000 -11.713 3.493 1.00 93.50 103 SER A N 1
ATOM 801 C CA . SER A 1 103 ? -6.072 -12.664 3.175 1.00 93.50 103 SER A CA 1
ATOM 802 C C . SER A 1 103 ? -5.564 -13.766 2.252 1.00 93.50 103 SER A C 1
ATOM 804 O O . SER A 1 103 ? -4.849 -13.479 1.295 1.00 93.50 103 SER A O 1
ATOM 806 N N . GLU A 1 104 ? -5.992 -15.007 2.490 1.00 92.56 104 GLU A N 1
ATOM 807 C CA . GLU A 1 104 ? -5.660 -16.167 1.648 1.00 92.56 104 GLU A CA 1
ATOM 808 C C . GLU A 1 104 ? -6.238 -16.088 0.225 1.00 92.56 104 GLU A C 1
ATOM 810 O O . GLU A 1 104 ? -5.659 -16.649 -0.710 1.00 92.56 104 GLU A O 1
ATOM 815 N N . ASP A 1 105 ? -7.308 -15.313 0.038 1.00 92.88 105 ASP A N 1
ATOM 816 C CA . ASP A 1 105 ? -7.937 -15.039 -1.263 1.00 92.88 105 ASP A CA 1
ATOM 817 C C . ASP A 1 105 ? -7.382 -13.759 -1.915 1.00 92.88 105 ASP A C 1
ATOM 819 O O . ASP A 1 105 ? -7.982 -13.167 -2.815 1.00 92.88 105 ASP A O 1
ATOM 823 N N . GLY A 1 106 ? -6.252 -13.269 -1.406 1.00 92.12 106 GLY A N 1
ATOM 824 C CA . GLY A 1 106 ? -5.592 -12.061 -1.872 1.00 92.12 106 GLY A CA 1
ATOM 825 C C . GLY A 1 106 ? -4.615 -12.272 -3.030 1.00 92.12 106 GLY A C 1
ATOM 826 O O . GLY A 1 106 ? -4.354 -13.372 -3.518 1.00 92.12 106 GLY A O 1
ATOM 827 N N . ILE A 1 107 ? -4.007 -11.165 -3.439 1.00 92.75 107 ILE A N 1
ATOM 828 C CA . ILE A 1 107 ? -2.957 -11.115 -4.447 1.00 92.75 107 ILE A CA 1
ATOM 829 C C . ILE A 1 107 ? -1.628 -11.447 -3.777 1.00 92.75 107 ILE A C 1
ATOM 831 O O . ILE A 1 107 ? -1.244 -10.817 -2.790 1.00 92.75 107 ILE A O 1
ATOM 835 N N . ARG A 1 108 ? -0.917 -12.429 -4.335 1.00 94.38 108 ARG A N 1
ATOM 836 C CA . ARG A 1 108 ? 0.381 -12.877 -3.828 1.00 94.38 108 ARG A CA 1
ATOM 837 C C . ARG A 1 108 ? 1.457 -11.811 -4.028 1.00 94.38 108 ARG A C 1
ATOM 839 O O . ARG A 1 108 ? 1.637 -11.291 -5.131 1.00 94.38 108 ARG A O 1
ATOM 846 N N . LEU A 1 109 ? 2.204 -11.543 -2.966 1.00 92.31 109 LEU A N 1
ATOM 847 C CA . LEU A 1 109 ? 3.325 -10.618 -2.953 1.00 92.31 109 LEU A CA 1
ATOM 848 C C . LEU A 1 109 ? 4.641 -11.349 -3.233 1.00 92.31 109 LEU A C 1
ATOM 850 O O . LEU A 1 109 ? 4.926 -12.406 -2.671 1.00 92.31 109 LEU A O 1
ATOM 854 N N . GLY A 1 110 ? 5.463 -10.759 -4.095 1.00 90.62 110 GLY A N 1
ATOM 855 C CA . GLY A 1 110 ? 6.857 -11.135 -4.295 1.00 90.62 110 GLY A CA 1
ATOM 856 C C . GLY A 1 110 ? 7.792 -10.146 -3.607 1.00 90.62 110 GLY A C 1
ATOM 857 O O . GLY A 1 110 ? 7.470 -8.961 -3.477 1.00 90.62 110 GLY A O 1
ATOM 858 N N . ALA A 1 111 ? 8.974 -10.609 -3.209 1.00 86.50 111 ALA A N 1
ATOM 859 C CA . ALA A 1 111 ? 10.022 -9.707 -2.758 1.00 86.50 111 ALA A CA 1
ATOM 860 C C . ALA A 1 111 ? 10.574 -8.893 -3.937 1.00 86.50 111 ALA A C 1
ATOM 862 O O . ALA A 1 111 ? 10.730 -9.385 -5.063 1.00 86.50 111 ALA A O 1
ATOM 863 N N . ILE A 1 112 ? 10.917 -7.633 -3.692 1.00 83.06 112 ILE A N 1
ATOM 864 C CA . ILE A 1 112 ? 11.770 -6.892 -4.618 1.00 83.06 112 ILE A CA 1
ATOM 865 C C . ILE A 1 112 ? 13.200 -7.403 -4.408 1.00 83.06 112 ILE A C 1
ATOM 867 O O . ILE A 1 112 ? 13.697 -7.451 -3.293 1.00 83.06 112 ILE A O 1
ATOM 871 N N . LYS A 1 113 ? 13.878 -7.850 -5.464 1.00 69.81 113 LYS A N 1
ATOM 872 C CA . LYS A 1 113 ? 15.282 -8.282 -5.381 1.00 69.81 113 LYS A CA 1
ATOM 873 C C . LYS A 1 113 ? 16.146 -7.173 -5.975 1.00 69.81 113 LYS A C 1
ATOM 875 O O . LYS A 1 113 ? 15.957 -6.821 -7.136 1.00 69.81 113 LYS A O 1
ATOM 880 N N . GLY A 1 114 ? 17.031 -6.581 -5.175 1.00 58.31 114 GLY A N 1
ATOM 881 C CA . GLY A 1 114 ? 17.932 -5.503 -5.592 1.00 58.31 114 GLY A CA 1
ATOM 882 C C . GLY A 1 114 ? 19.030 -5.234 -4.559 1.00 58.31 114 GLY A C 1
ATOM 883 O O . GLY A 1 114 ? 18.876 -5.592 -3.395 1.00 58.31 114 GLY A O 1
ATOM 884 N N . ASN A 1 115 ? 20.125 -4.596 -4.988 1.00 46.22 115 ASN A N 1
ATOM 885 C CA . ASN A 1 115 ? 21.354 -4.382 -4.199 1.00 46.22 115 ASN A CA 1
ATOM 886 C C . ASN A 1 115 ? 21.194 -3.506 -2.939 1.00 46.22 115 ASN A C 1
ATOM 888 O O . ASN A 1 115 ? 22.131 -3.410 -2.149 1.00 46.22 115 ASN A O 1
ATOM 892 N N . ASN A 1 116 ? 20.030 -2.891 -2.714 1.00 49.78 116 ASN A N 1
ATOM 893 C CA . ASN A 1 116 ? 19.755 -2.150 -1.487 1.00 49.78 116 ASN A CA 1
ATOM 894 C C . ASN A 1 116 ? 19.061 -3.054 -0.465 1.00 49.78 116 ASN A C 1
ATOM 896 O O . ASN A 1 116 ? 17.921 -3.481 -0.654 1.00 49.78 116 ASN A O 1
ATOM 900 N N . LYS A 1 117 ? 19.769 -3.322 0.637 1.00 40.62 117 LYS A N 1
ATOM 901 C CA . LYS A 1 117 ? 19.288 -4.032 1.828 1.00 40.62 117 LYS A CA 1
ATOM 902 C C . LYS A 1 117 ? 18.057 -3.323 2.410 1.00 40.62 117 LYS A C 1
ATOM 904 O O . LYS A 1 117 ? 18.185 -2.403 3.209 1.00 40.62 117 LYS A O 1
ATOM 909 N N . GLY A 1 118 ? 16.861 -3.750 2.015 1.00 52.62 118 GLY A N 1
ATOM 910 C CA . GLY A 1 118 ? 15.602 -3.221 2.548 1.00 52.62 118 GLY A CA 1
ATOM 911 C C . GLY A 1 118 ? 14.436 -3.318 1.576 1.00 52.62 118 GLY A C 1
ATOM 912 O O . GLY A 1 118 ? 13.610 -2.413 1.510 1.00 52.62 118 GLY A O 1
ATOM 913 N N . SER A 1 119 ? 14.405 -4.364 0.760 1.00 68.44 119 SER A N 1
ATOM 914 C CA . SER A 1 119 ? 13.475 -4.443 -0.345 1.00 68.44 119 SER A CA 1
ATOM 915 C C . SER A 1 119 ? 12.038 -4.650 0.120 1.00 68.44 119 SER A C 1
ATOM 917 O O . SER A 1 119 ? 11.719 -5.598 0.831 1.00 68.44 119 SER A O 1
ATOM 919 N N . GLY A 1 120 ? 11.168 -3.740 -0.309 1.00 83.25 120 GLY A N 1
ATOM 920 C CA . GLY A 1 120 ? 9.732 -3.871 -0.146 1.00 83.25 120 GLY A CA 1
ATOM 921 C C . GLY A 1 120 ? 9.144 -5.038 -0.943 1.00 83.25 120 GLY A C 1
ATOM 922 O O . GLY A 1 120 ? 9.840 -5.862 -1.547 1.00 83.25 120 GLY A O 1
ATOM 923 N N . PHE A 1 121 ? 7.823 -5.072 -0.986 1.00 90.75 121 PHE A N 1
ATOM 924 C CA . PHE A 1 121 ? 7.041 -6.102 -1.648 1.00 90.75 121 PHE A CA 1
ATOM 925 C C . PHE A 1 121 ? 6.416 -5.559 -2.925 1.00 90.75 121 PHE A C 1
ATOM 927 O O . PHE A 1 121 ? 6.046 -4.390 -3.013 1.00 90.75 121 PHE A O 1
ATOM 934 N N . LYS A 1 122 ? 6.271 -6.409 -3.935 1.00 91.25 122 LYS A N 1
ATOM 935 C CA . LYS A 1 122 ? 5.581 -6.055 -5.175 1.00 91.25 122 LYS A CA 1
ATOM 936 C C . LYS A 1 122 ? 4.611 -7.139 -5.591 1.00 91.25 122 LYS A C 1
ATOM 938 O O . LYS A 1 122 ? 4.847 -8.320 -5.352 1.00 91.25 122 LYS A O 1
ATOM 943 N N . CYS A 1 123 ? 3.581 -6.751 -6.324 1.00 89.88 123 CYS A N 1
ATOM 944 C CA . CYS A 1 123 ? 2.860 -7.685 -7.176 1.00 89.88 123 CYS A CA 1
ATOM 945 C C . CYS A 1 123 ? 2.593 -7.039 -8.530 1.00 89.88 123 CYS A C 1
ATOM 947 O O . CYS A 1 123 ? 2.307 -5.842 -8.613 1.00 89.88 123 CYS A O 1
ATOM 949 N N . SER A 1 124 ? 2.660 -7.836 -9.592 1.00 88.31 124 SER A N 1
ATOM 950 C CA . SER A 1 124 ? 2.164 -7.412 -10.896 1.00 88.31 124 SER A CA 1
ATOM 951 C C . SER A 1 124 ? 0.717 -7.863 -11.021 1.00 88.31 124 SER A C 1
ATOM 953 O O . SER A 1 124 ? 0.422 -9.054 -10.997 1.00 88.31 124 SER A O 1
ATOM 955 N N . ASN A 1 125 ? -0.193 -6.896 -11.082 1.00 88.38 125 ASN A N 1
ATOM 956 C CA . ASN A 1 125 ? -1.603 -7.140 -11.343 1.00 88.38 125 ASN A CA 1
ATOM 957 C C . ASN A 1 125 ? -2.170 -5.917 -12.072 1.00 88.38 125 ASN A C 1
ATOM 959 O O . ASN A 1 125 ? -2.548 -4.919 -11.456 1.00 88.38 125 ASN A O 1
ATOM 963 N N . ALA A 1 126 ? -2.179 -5.972 -13.405 1.00 86.12 126 ALA A N 1
ATOM 964 C CA . ALA A 1 126 ? -2.663 -4.869 -14.233 1.00 86.12 126 ALA A CA 1
ATOM 965 C C . ALA A 1 126 ? -4.164 -4.600 -14.028 1.00 86.12 126 ALA A C 1
ATOM 967 O O . ALA A 1 126 ? -4.591 -3.447 -14.083 1.00 86.12 126 ALA A O 1
ATOM 968 N N . GLY A 1 127 ? -4.952 -5.643 -13.736 1.00 88.75 127 GLY A N 1
ATOM 969 C CA . GLY A 1 127 ? -6.377 -5.521 -13.427 1.00 88.75 127 GLY A CA 1
ATOM 970 C C . GLY A 1 127 ? -6.619 -4.692 -12.169 1.00 88.75 127 GLY A C 1
ATOM 971 O O . GLY A 1 127 ? -7.432 -3.773 -12.197 1.00 88.75 127 GLY A O 1
ATOM 972 N N . LEU A 1 128 ? -5.845 -4.941 -11.109 1.00 88.62 128 LEU A N 1
ATOM 973 C CA . LEU A 1 128 ? -5.878 -4.156 -9.873 1.00 88.62 128 LEU A CA 1
ATOM 974 C C . LEU A 1 128 ? -5.556 -2.680 -10.132 1.00 88.62 128 LEU A C 1
ATOM 976 O O . LEU A 1 128 ? -6.296 -1.809 -9.683 1.00 88.62 128 LEU A O 1
ATOM 980 N N . VAL A 1 129 ? -4.475 -2.389 -10.863 1.00 87.31 129 VAL A N 1
ATOM 981 C CA . VAL A 1 129 ? -4.085 -0.998 -11.154 1.00 87.31 129 VAL A CA 1
ATOM 982 C C . VAL A 1 129 ? -5.151 -0.291 -11.985 1.00 87.31 129 VAL A C 1
ATOM 984 O O . VAL A 1 129 ? -5.512 0.840 -11.673 1.00 87.31 129 VAL A O 1
ATOM 987 N N . LYS A 1 130 ? -5.706 -0.962 -13.001 1.00 89.50 130 LYS A N 1
ATOM 988 C CA . LYS A 1 130 ? -6.800 -0.417 -13.814 1.00 89.50 130 LYS A CA 1
ATOM 989 C C . LYS A 1 130 ? -8.047 -0.155 -12.968 1.00 89.50 130 LYS A C 1
ATOM 991 O O . LYS A 1 130 ? -8.651 0.905 -13.094 1.00 89.50 130 LYS A O 1
ATOM 996 N N . TRP A 1 131 ? -8.412 -1.094 -12.097 1.00 91.50 131 TRP A N 1
ATOM 997 C CA . TRP A 1 131 ? -9.557 -0.959 -11.200 1.00 91.50 131 TRP A CA 1
ATOM 998 C C . TRP A 1 131 ? -9.376 0.205 -10.218 1.00 91.50 131 TRP A C 1
ATOM 1000 O O . 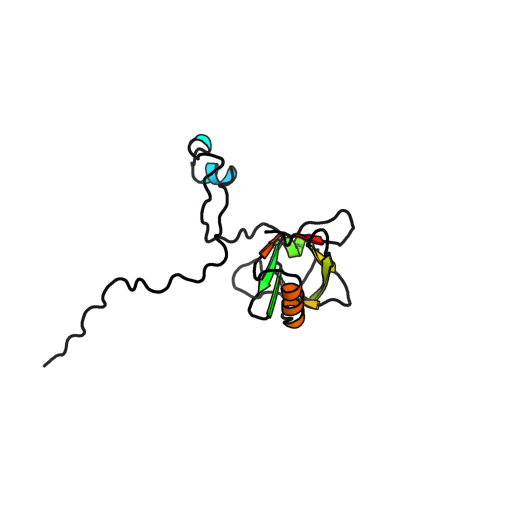TRP A 1 131 ? -10.283 1.017 -10.069 1.00 91.50 131 TRP A O 1
ATOM 1010 N N . ILE A 1 132 ? -8.194 0.355 -9.618 1.00 88.44 132 ILE A N 1
ATOM 1011 C CA . ILE A 1 132 ? -7.872 1.458 -8.700 1.00 88.44 132 ILE A CA 1
ATOM 1012 C C . ILE A 1 132 ? -7.828 2.813 -9.422 1.00 88.44 132 ILE A C 1
ATOM 1014 O O . ILE A 1 132 ? -8.363 3.797 -8.909 1.00 88.44 132 ILE A O 1
ATOM 1018 N N . ALA A 1 133 ? -7.298 2.864 -10.647 1.00 88.44 133 ALA A N 1
ATOM 1019 C CA . ALA A 1 133 ? -7.334 4.066 -11.479 1.00 88.44 133 ALA A CA 1
ATOM 1020 C C . ALA A 1 133 ? -8.777 4.505 -11.794 1.00 88.44 133 ALA A C 1
ATOM 1022 O O . ALA A 1 133 ? -9.091 5.690 -11.715 1.00 88.44 133 ALA A O 1
ATOM 1023 N N . GLN A 1 134 ? -9.694 3.561 -12.049 1.00 90.31 134 GLN A N 1
ATOM 1024 C CA . GLN A 1 134 ? -11.127 3.860 -12.205 1.00 90.31 134 GLN A CA 1
ATOM 1025 C C . GLN A 1 134 ? -11.768 4.433 -10.931 1.00 90.31 134 GLN A C 1
ATOM 1027 O O . GLN A 1 134 ? -12.817 5.068 -11.012 1.00 90.31 134 GLN A O 1
ATOM 1032 N N . LYS A 1 135 ? -11.166 4.228 -9.752 1.00 89.56 135 LYS A N 1
ATOM 1033 C CA . LYS A 1 135 ? -11.608 4.849 -8.490 1.00 89.56 135 LYS A CA 1
ATOM 1034 C C . LYS A 1 135 ? -11.002 6.236 -8.254 1.00 89.56 135 LYS A C 1
ATOM 1036 O O . LYS A 1 135 ? -11.349 6.889 -7.268 1.00 89.56 135 LYS A O 1
ATOM 1041 N N . GLY A 1 136 ? -10.167 6.717 -9.177 1.00 85.06 136 GLY A N 1
ATOM 1042 C CA . GLY A 1 136 ? -9.532 8.034 -9.136 1.00 85.06 136 GLY A CA 1
ATOM 1043 C C . GLY A 1 136 ? -8.193 8.064 -8.403 1.00 85.06 136 GLY A C 1
ATOM 1044 O O . GLY A 1 136 ? -7.745 9.138 -8.023 1.00 85.06 136 GLY A O 1
ATOM 1045 N N . ALA A 1 137 ? -7.562 6.912 -8.174 1.00 85.50 137 ALA A N 1
ATOM 1046 C CA . ALA A 1 137 ? -6.206 6.884 -7.647 1.00 85.50 137 ALA A CA 1
ATOM 1047 C C . ALA A 1 137 ? -5.180 7.166 -8.753 1.00 85.50 137 ALA A C 1
ATOM 1049 O O . ALA A 1 137 ? -5.256 6.638 -9.865 1.00 85.50 137 ALA A O 1
ATOM 1050 N N . GLU A 1 138 ? -4.189 7.975 -8.414 1.00 86.19 138 GLU A N 1
ATOM 1051 C CA . GLU A 1 138 ? -3.091 8.364 -9.284 1.00 86.19 138 GLU A CA 1
ATOM 1052 C C . GLU A 1 138 ? -1.938 7.361 -9.192 1.00 86.19 138 GLU A C 1
ATOM 1054 O O . GLU A 1 138 ? -1.782 6.606 -8.229 1.00 86.19 138 GLU A O 1
ATOM 1059 N N . THR A 1 139 ? -1.065 7.386 -10.198 1.00 84.56 139 THR A N 1
ATOM 1060 C CA . THR A 1 139 ? 0.189 6.622 -10.183 1.00 84.56 139 THR A CA 1
ATOM 1061 C C . THR A 1 139 ? 1.216 7.321 -9.284 1.00 84.56 139 THR A C 1
ATOM 1063 O O . THR A 1 139 ? 2.163 7.941 -9.766 1.00 84.56 139 THR A O 1
ATOM 1066 N N . LYS A 1 140 ? 1.002 7.253 -7.968 1.00 84.06 140 LYS A N 1
ATOM 1067 C CA . LYS A 1 140 ? 1.894 7.791 -6.932 1.00 84.06 140 LYS A CA 1
ATOM 1068 C C . LYS A 1 140 ? 1.962 6.862 -5.721 1.00 84.06 140 LYS A C 1
ATOM 1070 O O . LYS A 1 140 ? 1.358 5.787 -5.722 1.00 84.06 140 LYS A O 1
ATOM 1075 N N . ARG A 1 141 ? 2.743 7.256 -4.711 1.00 86.19 141 ARG A N 1
ATOM 1076 C CA . ARG A 1 141 ? 2.784 6.587 -3.404 1.00 86.19 141 ARG A CA 1
ATOM 1077 C C . ARG A 1 141 ? 1.794 7.237 -2.451 1.00 86.19 141 ARG A C 1
ATOM 1079 O O . ARG A 1 141 ? 1.697 8.458 -2.402 1.00 86.19 141 ARG A O 1
ATOM 1086 N N . TYR A 1 142 ? 1.114 6.403 -1.684 1.00 87.88 142 TYR A N 1
ATOM 1087 C CA . TYR A 1 142 ? 0.180 6.792 -0.647 1.00 87.88 142 TYR A CA 1
ATOM 1088 C C . TYR A 1 142 ? 0.650 6.224 0.685 1.00 87.88 142 TYR A C 1
ATOM 1090 O O . TYR A 1 142 ? 1.040 5.056 0.759 1.00 87.88 142 TYR A O 1
ATOM 1098 N N . VAL A 1 143 ? 0.618 7.054 1.725 1.00 89.62 143 VAL A N 1
ATOM 1099 C CA . VAL A 1 143 ? 0.983 6.649 3.085 1.00 89.62 143 VAL A CA 1
ATOM 1100 C C . VAL A 1 143 ? -0.111 5.749 3.654 1.00 89.62 143 VAL A C 1
ATOM 1102 O O . VAL A 1 143 ? -1.296 6.071 3.565 1.00 89.62 143 VAL A O 1
ATOM 1105 N N . ILE A 1 144 ? 0.301 4.626 4.231 1.00 90.06 144 ILE A N 1
ATOM 1106 C CA . ILE A 1 144 ? -0.555 3.655 4.898 1.00 90.06 144 ILE A CA 1
ATOM 1107 C C . ILE A 1 144 ? -0.586 3.953 6.397 1.00 90.06 144 ILE A C 1
ATOM 1109 O O . ILE A 1 144 ? 0.439 4.246 7.008 1.00 90.06 144 ILE A O 1
ATOM 1113 N N . ARG A 1 145 ? -1.771 3.834 6.993 1.00 88.38 145 ARG A N 1
ATOM 1114 C CA . ARG A 1 145 ? -2.009 3.930 8.434 1.00 88.38 145 ARG A CA 1
ATOM 1115 C C . ARG A 1 145 ? -2.801 2.716 8.909 1.00 88.38 145 ARG A C 1
ATOM 1117 O O . ARG A 1 145 ? -3.589 2.164 8.142 1.00 88.38 145 ARG A O 1
ATOM 1124 N N . SER A 1 146 ? -2.594 2.302 10.153 1.00 87.12 146 SER A N 1
ATOM 1125 C CA . SER A 1 146 ? -3.477 1.342 10.819 1.00 87.12 146 SER A CA 1
ATOM 1126 C C . SER A 1 146 ? -4.829 1.988 11.115 1.00 87.12 146 SER A C 1
ATOM 1128 O O . SER A 1 146 ? -4.905 3.195 11.357 1.00 87.12 146 SER A O 1
ATOM 1130 N N . THR A 1 147 ? -5.890 1.191 11.085 1.00 85.81 147 THR A N 1
ATOM 1131 C CA . THR A 1 147 ? -7.193 1.575 11.640 1.00 85.81 147 THR A CA 1
ATOM 1132 C C . THR A 1 147 ? -7.353 1.036 13.058 1.00 85.81 147 THR A C 1
ATOM 1134 O O . THR A 1 147 ? -6.536 0.233 13.502 1.00 85.81 147 THR A O 1
ATOM 1137 N N . ASP A 1 148 ? -8.428 1.433 13.740 1.00 82.38 148 ASP A N 1
ATOM 1138 C CA . ASP A 1 148 ? -8.822 0.834 15.024 1.00 82.38 148 ASP A CA 1
ATOM 1139 C C . ASP A 1 148 ? -9.279 -0.631 14.862 1.00 82.38 148 ASP A C 1
ATOM 1141 O O . ASP A 1 148 ? -9.259 -1.407 15.812 1.00 82.38 148 ASP A O 1
ATOM 1145 N N . GLU A 1 149 ? -9.667 -1.028 13.643 1.00 79.94 149 GLU A N 1
ATOM 1146 C CA . GLU A 1 149 ? -9.971 -2.415 13.287 1.00 79.94 149 GLU A CA 1
ATOM 1147 C C . GLU A 1 149 ? -8.680 -3.220 13.062 1.00 79.94 149 GLU A C 1
ATOM 1149 O O . GLU A 1 149 ? -7.818 -2.843 12.259 1.00 79.94 149 GLU A O 1
ATOM 1154 N N . GLU A 1 150 ? -8.560 -4.356 13.755 1.00 81.75 150 GLU A N 1
ATOM 1155 C CA . GLU A 1 150 ? -7.369 -5.202 13.719 1.00 81.75 150 GLU A CA 1
ATOM 1156 C C . GLU A 1 150 ? -7.113 -5.776 12.316 1.00 81.75 150 GLU A C 1
ATOM 1158 O O . GLU A 1 150 ? -7.999 -6.320 11.653 1.00 81.75 150 GLU A O 1
ATOM 1163 N N . GLY A 1 151 ? -5.868 -5.657 11.847 1.00 85.38 151 GLY A N 1
ATOM 1164 C CA . GLY A 1 151 ? -5.443 -6.204 10.557 1.00 85.38 151 GLY A CA 1
ATOM 1165 C C . GLY A 1 151 ? -5.956 -5.441 9.331 1.00 85.38 151 GLY A C 1
ATOM 1166 O O . GLY A 1 151 ? -5.732 -5.899 8.204 1.00 85.38 151 GLY A O 1
ATOM 1167 N N . ILE A 1 152 ? -6.606 -4.288 9.529 1.00 90.50 152 ILE A N 1
ATOM 1168 C CA . ILE A 1 152 ? -7.039 -3.386 8.463 1.00 90.50 152 ILE A CA 1
ATOM 1169 C C . ILE A 1 152 ? -6.164 -2.133 8.449 1.00 90.50 152 ILE A C 1
ATOM 1171 O O . ILE A 1 152 ? -5.849 -1.514 9.465 1.00 90.50 152 ILE A O 1
ATOM 1175 N N . PHE A 1 153 ? -5.751 -1.766 7.241 1.00 92.50 153 PHE A N 1
ATOM 1176 C CA . PHE A 1 153 ? -4.884 -0.628 6.992 1.00 92.50 153 PHE A CA 1
ATOM 1177 C C . PHE A 1 153 ? -5.469 0.222 5.876 1.00 92.50 153 PHE A C 1
ATOM 1179 O O . PHE A 1 153 ? -6.087 -0.298 4.946 1.00 92.50 153 PHE A O 1
ATOM 1186 N N . VAL A 1 154 ? -5.268 1.532 5.943 1.00 91.94 154 VAL A N 1
ATOM 1187 C CA . VAL A 1 154 ? -5.859 2.474 4.992 1.00 91.94 154 VAL A CA 1
ATOM 1188 C C . VAL A 1 154 ? -4.835 3.444 4.437 1.00 91.94 154 VAL A C 1
ATOM 1190 O O . VAL A 1 154 ? -3.915 3.871 5.129 1.00 91.94 154 VAL A O 1
ATOM 1193 N N . ALA A 1 155 ? -5.031 3.821 3.180 1.00 89.19 155 ALA A N 1
ATOM 1194 C CA . ALA A 1 155 ? -4.307 4.891 2.522 1.00 89.19 155 ALA A CA 1
ATOM 1195 C C . ALA A 1 155 ? -5.308 5.873 1.904 1.00 89.19 155 ALA A C 1
ATOM 1197 O O . ALA A 1 155 ? -6.152 5.498 1.087 1.00 89.19 155 ALA A O 1
ATOM 1198 N N . ASN A 1 156 ? -5.230 7.135 2.317 1.00 88.38 156 ASN A N 1
ATOM 1199 C CA . ASN A 1 156 ? -6.103 8.199 1.829 1.00 88.38 156 ASN A CA 1
ATOM 1200 C C . ASN A 1 156 ? -5.752 8.548 0.382 1.00 88.38 156 ASN A C 1
ATOM 1202 O O . ASN A 1 156 ? -4.588 8.789 0.077 1.00 88.38 156 ASN A O 1
ATOM 1206 N N . LEU A 1 157 ? -6.754 8.611 -0.497 1.00 79.94 157 LEU A N 1
ATOM 1207 C CA . LEU A 1 157 ? -6.559 8.977 -1.904 1.00 79.94 157 LEU A CA 1
ATOM 1208 C C . LEU A 1 157 ? -6.644 10.486 -2.165 1.00 79.94 157 LEU A C 1
ATOM 1210 O O . LEU A 1 157 ? -6.467 10.905 -3.307 1.00 79.94 157 LEU A O 1
ATOM 1214 N N . TYR A 1 158 ? -6.930 11.277 -1.130 1.00 74.56 158 TYR A N 1
ATOM 1215 C CA . TYR A 1 158 ? -7.130 12.720 -1.230 1.00 74.56 158 TYR A CA 1
ATOM 1216 C C . TYR A 1 158 ? -5.894 13.452 -1.782 1.00 74.56 158 TYR A C 1
ATOM 1218 O O . TYR A 1 158 ? -4.753 13.095 -1.472 1.00 74.56 158 TYR A O 1
ATOM 1226 N N . GLN A 1 159 ? -6.184 14.424 -2.653 1.00 49.19 159 GLN A N 1
ATOM 1227 C CA . GLN A 1 159 ? -5.302 15.488 -3.133 1.00 49.19 159 GLN A CA 1
ATOM 1228 C C . GLN A 1 159 ? -5.261 16.608 -2.097 1.00 49.19 159 GLN A C 1
ATOM 1230 O O . GLN A 1 159 ? -6.329 16.857 -1.490 1.00 49.19 159 GLN A O 1
#

pLDDT: mean 74.01, std 19.34, range [32.47, 94.94]

Foldseek 3Di:
DDDDDDDDDDDDPPDDDDDPDFQWDFQDPVNCVVVVNDCVVPPNPPDTDGDPDDPLQFFKWFQAPQAKIWTWLNVCVVLVHDQQWFKDWDADVVQTKIKIFTDPPGFGWHWDDDPDDGTTIMDGHNPVSVVVVVSVADRGMFGWDDDPDPRMIITGRDD

Sequence (159 aa):
MTRGRPPKNPADPGKLPFQQGLQTRQVTPEEAEKYGIKLEDIPSKEVEWYSNSINVKDPSIGFQKSGGIHINKEAGALLGIKEGDKIQIGFRGNPRQIVLRKSEDGIRLGAIKGNNKGSGFKCSNAGLVKWIAQKGAETKRYVIRSTDEEGIFVANLYQ